Protein AF-A0A3D1IEC7-F1 (afdb_monomer_lite)

Radius of gyration: 22.98 Å; chains: 1; bounding box: 48×35×77 Å

Structure (mmCIF, N/CA/C/O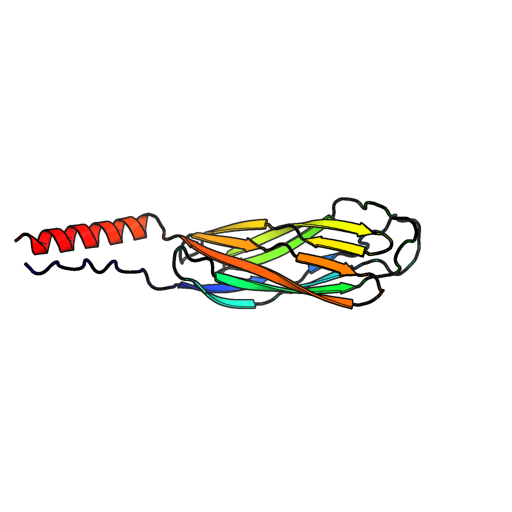 backbone):
data_AF-A0A3D1IEC7-F1
#
_entry.id   AF-A0A3D1IEC7-F1
#
loop_
_atom_site.group_PDB
_atom_site.id
_atom_site.type_symbol
_atom_site.label_atom_id
_atom_site.label_alt_id
_atom_site.label_comp_id
_atom_site.label_asym_id
_atom_site.label_entity_id
_atom_site.label_seq_id
_atom_site.pdbx_PDB_ins_code
_atom_site.Cartn_x
_atom_site.Cartn_y
_atom_site.Cartn_z
_atom_site.occupancy
_atom_site.B_iso_or_equiv
_atom_site.auth_seq_id
_atom_site.auth_comp_id
_atom_site.auth_asym_id
_atom_site.auth_atom_id
_atom_site.pdbx_PDB_model_num
ATOM 1 N N . MET A 1 1 ? -9.627 25.280 48.918 1.00 39.03 1 MET A N 1
ATOM 2 C CA . MET A 1 1 ? -10.295 24.982 47.630 1.00 39.03 1 MET A CA 1
ATOM 3 C C . MET A 1 1 ? -9.491 23.906 46.926 1.00 39.03 1 MET A C 1
ATOM 5 O O . MET A 1 1 ? -8.361 24.179 46.554 1.00 39.03 1 MET A O 1
ATOM 9 N N . VAL A 1 2 ? -10.019 22.689 46.804 1.00 39.09 2 VAL A N 1
ATOM 10 C CA . VAL A 1 2 ? -9.356 21.607 46.060 1.00 39.09 2 VAL A CA 1
ATOM 11 C C . VAL A 1 2 ? -10.020 21.536 44.690 1.00 39.09 2 VAL A C 1
ATOM 13 O O . VAL A 1 2 ? -11.196 21.188 44.591 1.00 39.09 2 VAL A O 1
ATOM 16 N N . ALA A 1 3 ? -9.297 21.937 43.645 1.00 44.31 3 ALA A N 1
ATOM 17 C CA . ALA A 1 3 ? -9.748 21.773 42.272 1.00 44.31 3 ALA A CA 1
ATOM 18 C C . ALA A 1 3 ? -9.763 20.275 41.953 1.00 44.31 3 ALA A C 1
ATOM 20 O O . ALA A 1 3 ? -8.724 19.619 41.925 1.00 44.31 3 ALA A O 1
ATOM 21 N N . ALA A 1 4 ? -10.952 19.715 41.755 1.00 48.25 4 ALA A N 1
ATOM 22 C CA . ALA A 1 4 ? -11.071 18.352 41.285 1.00 48.25 4 ALA A CA 1
ATOM 23 C C . ALA A 1 4 ? -10.663 18.298 39.810 1.00 48.25 4 ALA A C 1
ATOM 25 O O . ALA A 1 4 ? -11.443 18.698 38.947 1.00 48.25 4 ALA A O 1
ATOM 26 N N . MET A 1 5 ? -9.459 17.795 39.528 1.00 43.44 5 MET A N 1
ATOM 27 C CA . MET A 1 5 ? -9.078 17.385 38.177 1.00 43.44 5 MET A CA 1
ATOM 28 C C . MET A 1 5 ? -10.108 16.372 37.672 1.00 43.44 5 MET A C 1
ATOM 30 O O . MET A 1 5 ? -10.294 15.305 38.259 1.00 43.44 5 MET A O 1
ATOM 34 N N . ALA A 1 6 ? -10.822 16.735 36.608 1.00 46.34 6 ALA A N 1
ATOM 35 C CA . ALA A 1 6 ? -11.631 15.793 35.859 1.00 46.34 6 ALA A CA 1
ATOM 36 C C . ALA A 1 6 ? -10.669 14.853 35.126 1.00 46.34 6 ALA A C 1
ATOM 38 O O . ALA A 1 6 ? -9.917 15.284 34.254 1.00 46.34 6 ALA A O 1
ATOM 39 N N . LEU A 1 7 ? -10.669 13.579 35.515 1.00 42.41 7 LEU A N 1
ATOM 40 C CA . LEU A 1 7 ? -9.979 12.532 34.779 1.00 42.41 7 LEU A CA 1
ATOM 41 C C . LEU A 1 7 ? -10.729 12.362 33.450 1.00 42.41 7 LEU A C 1
ATOM 43 O O . LEU A 1 7 ? -11.831 11.813 33.424 1.00 42.41 7 LEU A O 1
ATOM 47 N N . VAL A 1 8 ? -10.182 12.897 32.359 1.00 47.38 8 VAL A N 1
ATOM 48 C CA . VAL A 1 8 ? -10.664 12.562 31.017 1.00 47.38 8 VAL A CA 1
ATOM 49 C C . VAL A 1 8 ? -10.292 11.101 30.805 1.00 47.38 8 VAL A C 1
ATOM 51 O O . VAL A 1 8 ? -9.112 10.766 30.725 1.00 47.38 8 VAL A O 1
ATOM 54 N N . ALA A 1 9 ? -11.289 10.218 30.802 1.00 49.75 9 ALA A N 1
ATOM 55 C CA . ALA A 1 9 ? -11.076 8.815 30.488 1.00 49.75 9 ALA A CA 1
ATOM 56 C C . ALA A 1 9 ? -10.624 8.724 29.025 1.00 49.75 9 ALA A C 1
ATOM 58 O O . ALA A 1 9 ? -11.431 8.879 28.110 1.00 49.75 9 ALA A O 1
ATOM 59 N N . VAL A 1 10 ? -9.323 8.528 28.811 1.00 58.41 10 VAL A N 1
ATOM 60 C CA . VAL A 1 10 ? -8.784 8.189 27.494 1.00 58.41 10 VAL A CA 1
ATOM 61 C C . VAL A 1 10 ? -9.298 6.790 27.174 1.00 58.41 10 VAL A C 1
ATOM 63 O O . VAL A 1 10 ? -9.047 5.852 27.933 1.00 58.41 10 VAL A O 1
ATOM 66 N N . ALA A 1 11 ? -10.078 6.659 26.101 1.00 64.94 11 ALA A N 1
ATOM 67 C CA . ALA A 1 11 ? -10.545 5.354 25.656 1.00 64.94 11 ALA A CA 1
ATOM 68 C C . ALA A 1 11 ? -9.323 4.450 25.385 1.00 64.94 11 ALA A C 1
ATOM 70 O O . ALA A 1 11 ? -8.350 4.921 24.787 1.00 64.94 11 ALA A O 1
ATOM 71 N N . PRO A 1 12 ? -9.331 3.188 25.852 1.00 76.38 12 PRO A N 1
ATOM 72 C CA . PRO A 1 12 ? -8.180 2.306 25.707 1.00 76.38 12 PRO A CA 1
ATOM 73 C C . PRO A 1 12 ? -7.877 2.066 24.228 1.00 76.38 12 PRO A C 1
ATOM 75 O O . PRO A 1 12 ? -8.794 1.985 23.412 1.00 76.38 12 PRO A O 1
ATOM 78 N N . ALA A 1 13 ? -6.591 1.951 23.892 1.00 86.62 13 ALA A N 1
ATOM 79 C CA . ALA A 1 13 ? -6.165 1.626 22.537 1.00 86.62 13 ALA A CA 1
ATOM 80 C C . ALA A 1 13 ? -6.777 0.300 22.066 1.00 86.62 13 ALA A C 1
ATOM 82 O O . ALA A 1 13 ? -7.002 -0.623 22.853 1.00 86.62 13 ALA A O 1
ATOM 83 N N . VAL A 1 14 ? -7.034 0.219 20.767 1.00 91.31 14 VAL A N 1
ATOM 84 C CA . VAL A 1 14 ? -7.637 -0.935 20.116 1.00 91.31 14 VAL A CA 1
ATOM 85 C C . VAL A 1 14 ? -6.566 -1.672 19.334 1.00 91.31 14 VAL A C 1
ATOM 87 O O . VAL A 1 14 ? -5.883 -1.085 18.502 1.00 91.31 14 VAL A O 1
ATOM 90 N N . THR A 1 15 ? -6.428 -2.977 19.551 1.00 95.31 15 THR A N 1
ATOM 91 C CA . THR A 1 15 ? -5.565 -3.799 18.697 1.00 95.31 15 THR A CA 1
ATOM 92 C C . THR A 1 15 ? -6.263 -4.081 17.372 1.00 95.31 15 THR A C 1
ATOM 94 O O . THR A 1 15 ? -7.356 -4.645 17.380 1.00 95.31 15 THR A O 1
ATOM 97 N N . LEU A 1 16 ? -5.634 -3.713 16.259 1.00 96.12 16 LEU A N 1
ATOM 98 C CA . LEU A 1 16 ? -6.089 -3.973 14.898 1.00 96.12 16 LEU A CA 1
ATOM 99 C C . LEU A 1 16 ? -5.133 -4.942 14.205 1.00 96.12 16 LEU A C 1
ATOM 101 O O . LEU A 1 16 ? -3.927 -4.717 14.187 1.00 96.12 16 LEU A O 1
ATOM 105 N N . SER A 1 17 ? -5.680 -5.995 13.623 1.00 97.56 17 SER A N 1
ATOM 106 C CA . SER A 1 17 ? -5.023 -6.951 12.744 1.00 97.56 17 SER A CA 1
ATOM 107 C C . SER A 1 17 ? -5.154 -6.502 11.297 1.00 97.56 17 SER A C 1
ATOM 109 O O . SER A 1 17 ? -6.185 -5.950 10.899 1.00 97.56 17 SER A O 1
ATOM 111 N N . PHE A 1 18 ? -4.110 -6.741 10.510 1.00 98.31 18 PHE A N 1
ATOM 112 C CA . PHE A 1 18 ? -4.114 -6.442 9.087 1.00 98.31 18 PHE A CA 1
ATOM 113 C C . PHE A 1 18 ? -3.352 -7.496 8.285 1.00 98.31 18 PHE A C 1
ATOM 115 O O . PHE A 1 18 ? -2.450 -8.157 8.803 1.00 98.31 18 PHE A O 1
ATOM 122 N N . SER A 1 19 ? -3.698 -7.620 7.008 1.00 98.62 19 SER A N 1
ATOM 123 C CA . SER A 1 19 ? -2.957 -8.408 6.023 1.00 98.62 19 SER A CA 1
ATOM 124 C C . SER A 1 19 ? -3.161 -7.833 4.627 1.00 98.62 19 SER A C 1
ATOM 126 O O . SER A 1 19 ? -4.300 -7.538 4.257 1.00 98.62 19 SER A O 1
ATOM 128 N N . ALA A 1 20 ? -2.087 -7.712 3.855 1.00 98.62 20 ALA A N 1
ATOM 129 C CA . ALA A 1 20 ? -2.144 -7.349 2.445 1.00 98.62 20 ALA A CA 1
ATOM 130 C C . ALA A 1 20 ? -1.815 -8.551 1.549 1.00 98.62 20 ALA A C 1
ATOM 132 O O . ALA A 1 20 ? -1.059 -9.433 1.956 1.00 98.62 20 ALA A O 1
ATOM 133 N N . THR A 1 21 ? -2.393 -8.596 0.350 1.00 98.75 21 THR A N 1
ATOM 134 C CA . THR A 1 21 ? -2.029 -9.575 -0.684 1.00 98.75 21 THR A CA 1
ATOM 135 C C . THR A 1 21 ? -0.828 -9.106 -1.490 1.00 98.75 21 THR A C 1
ATOM 137 O O . THR A 1 21 ? -0.652 -7.909 -1.690 1.00 98.75 21 THR A O 1
ATOM 140 N N . ASP A 1 22 ? -0.075 -10.050 -2.045 1.00 98.56 22 ASP A N 1
ATOM 141 C CA . ASP A 1 22 ? 1.006 -9.739 -2.978 1.00 98.56 22 ASP A CA 1
ATOM 142 C C . ASP A 1 22 ? 0.497 -9.017 -4.235 1.00 98.56 22 ASP A C 1
ATOM 144 O O . ASP A 1 22 ? -0.656 -9.178 -4.654 1.00 98.56 22 ASP A O 1
ATOM 148 N N . PHE A 1 23 ? 1.388 -8.268 -4.881 1.00 97.81 23 PHE A N 1
ATOM 149 C CA . PHE A 1 23 ? 1.167 -7.724 -6.215 1.00 97.81 23 PHE A CA 1
ATOM 150 C C . PHE A 1 23 ? 2.450 -7.738 -7.046 1.00 97.81 23 PHE A C 1
ATOM 152 O O . PHE A 1 23 ? 3.566 -7.714 -6.524 1.00 97.81 23 PHE A O 1
ATOM 159 N N . GLN A 1 24 ? 2.279 -7.688 -8.365 1.00 95.94 24 GLN A N 1
ATOM 160 C CA . GLN A 1 24 ? 3.358 -7.444 -9.311 1.00 95.94 24 GLN A CA 1
ATOM 161 C C . GLN A 1 24 ? 2.829 -6.601 -10.469 1.00 95.94 24 GLN A C 1
ATOM 163 O O . GLN A 1 24 ? 1.736 -6.850 -10.979 1.00 95.94 24 GLN A O 1
ATOM 168 N N . ILE A 1 25 ? 3.617 -5.622 -10.896 1.00 92.12 25 ILE A N 1
ATOM 169 C CA . ILE A 1 25 ? 3.422 -4.904 -12.151 1.00 92.12 25 ILE A CA 1
ATOM 170 C C . ILE A 1 25 ? 4.725 -4.960 -12.943 1.00 92.12 25 ILE A C 1
ATOM 172 O O . ILE A 1 25 ? 5.805 -4.722 -12.403 1.00 92.12 25 ILE A O 1
ATOM 176 N N . ASP A 1 26 ? 4.621 -5.340 -14.210 1.00 88.69 26 ASP A N 1
ATOM 177 C CA . ASP A 1 26 ? 5.743 -5.467 -15.129 1.00 88.69 26 ASP A CA 1
ATOM 178 C C . ASP A 1 26 ? 5.678 -4.395 -16.218 1.00 88.69 26 ASP A C 1
ATOM 180 O O . ASP A 1 26 ? 4.719 -3.620 -16.303 1.00 88.69 26 ASP A O 1
ATOM 184 N N . LYS A 1 27 ? 6.721 -4.354 -17.057 1.00 83.00 27 LYS A N 1
ATOM 185 C CA . LYS A 1 27 ? 6.769 -3.484 -18.242 1.00 83.00 27 LYS A CA 1
ATOM 186 C C . LYS A 1 27 ? 6.596 -2.008 -17.893 1.00 83.00 27 LYS A C 1
ATOM 188 O O . LYS A 1 27 ? 6.103 -1.222 -18.707 1.00 83.00 27 LYS A O 1
ATOM 193 N N . LEU A 1 28 ? 7.017 -1.630 -16.688 1.00 84.75 28 LEU A N 1
ATOM 194 C CA . LEU A 1 28 ? 7.045 -0.242 -16.282 1.00 84.75 28 LEU A CA 1
ATOM 195 C C . LEU A 1 28 ? 8.042 0.472 -17.186 1.00 84.75 28 LEU A C 1
ATOM 197 O O . LEU A 1 28 ? 9.173 0.032 -17.367 1.00 84.75 28 LEU A O 1
ATOM 201 N N . GLY A 1 29 ? 7.579 1.532 -17.837 1.00 75.88 29 GLY A N 1
ATOM 202 C CA . GLY A 1 29 ? 8.444 2.244 -18.761 1.00 75.88 29 GLY A CA 1
ATOM 203 C C . GLY A 1 29 ? 8.796 1.467 -20.028 1.00 75.88 29 GLY A C 1
ATOM 204 O O . GLY A 1 29 ? 9.863 1.717 -20.584 1.00 75.88 29 GLY A O 1
ATOM 205 N N . TRP A 1 30 ? 7.925 0.563 -20.507 1.00 74.88 30 TRP A N 1
ATOM 206 C CA . TRP A 1 30 ? 8.074 -0.104 -21.809 1.00 74.88 30 TRP A CA 1
ATOM 207 C C . TRP A 1 30 ? 7.163 0.489 -22.893 1.00 74.88 30 TRP A C 1
ATOM 209 O O . TRP A 1 30 ? 5.951 0.600 -22.712 1.00 74.88 30 TRP A O 1
ATOM 219 N N . ASP A 1 31 ? 7.742 0.841 -24.044 1.00 69.62 31 ASP A N 1
ATOM 220 C CA . ASP A 1 31 ? 7.045 1.454 -25.187 1.00 69.62 31 ASP A CA 1
ATOM 221 C C . ASP A 1 31 ? 6.572 0.436 -26.240 1.00 69.62 31 ASP A C 1
ATOM 223 O O . ASP A 1 31 ? 5.990 0.812 -27.259 1.00 69.62 31 ASP A O 1
ATOM 227 N N . GLY A 1 32 ? 6.817 -0.857 -26.011 1.00 68.25 32 GLY A N 1
ATOM 228 C CA . GLY A 1 32 ? 6.449 -1.927 -26.937 1.00 68.25 32 GLY A CA 1
ATOM 229 C C . GLY A 1 32 ? 7.477 -2.217 -28.035 1.00 68.25 32 GLY A C 1
ATOM 230 O O . GLY A 1 32 ? 7.265 -3.155 -28.803 1.00 68.25 32 GLY A O 1
ATOM 231 N N . THR A 1 33 ? 8.568 -1.449 -28.146 1.00 66.31 33 THR A N 1
ATOM 232 C CA . THR A 1 33 ? 9.471 -1.510 -29.314 1.00 66.31 33 THR A CA 1
ATOM 233 C C . THR A 1 33 ? 10.738 -2.331 -29.092 1.00 66.31 33 THR A C 1
ATOM 235 O O . THR A 1 33 ? 11.291 -2.879 -30.047 1.00 66.31 33 THR A O 1
ATOM 238 N N . GLN A 1 34 ? 11.194 -2.454 -27.846 1.00 63.56 34 GLN A N 1
ATOM 239 C CA . GLN A 1 34 ? 12.412 -3.189 -27.505 1.00 63.56 34 GLN A CA 1
ATOM 240 C C . GLN A 1 34 ? 12.077 -4.549 -26.887 1.00 63.56 34 GLN A C 1
ATOM 242 O O . GLN A 1 34 ? 11.241 -4.586 -25.989 1.00 63.56 34 GLN A O 1
ATOM 247 N N . PRO A 1 35 ? 12.710 -5.656 -27.320 1.00 61.16 35 PRO A N 1
ATOM 248 C CA . PRO A 1 35 ? 12.650 -6.932 -26.614 1.00 61.16 35 PRO A CA 1
ATOM 249 C C . PRO A 1 35 ? 13.668 -6.953 -25.458 1.00 61.16 35 PRO A C 1
ATOM 251 O O . PRO A 1 35 ? 14.860 -6.792 -25.708 1.00 61.16 35 PRO A O 1
ATOM 254 N N . GLY A 1 36 ? 13.251 -7.189 -24.207 1.00 64.44 36 GLY A N 1
ATOM 255 C CA . GLY A 1 36 ? 14.207 -7.381 -23.100 1.00 64.44 36 GLY A CA 1
ATOM 256 C C . GLY A 1 36 ? 13.718 -6.983 -21.704 1.00 64.44 36 GLY A C 1
ATOM 257 O O . GLY A 1 36 ? 12.517 -6.911 -21.475 1.00 64.44 36 GLY A O 1
ATOM 258 N N . ASN A 1 37 ? 14.669 -6.783 -20.777 1.00 63.09 37 ASN A N 1
ATOM 259 C CA . ASN A 1 37 ? 14.452 -6.443 -19.361 1.00 63.09 37 ASN A CA 1
ATOM 260 C C . ASN A 1 37 ? 13.737 -5.097 -19.207 1.00 63.09 37 ASN A C 1
ATOM 262 O O . ASN A 1 37 ? 14.310 -4.056 -19.529 1.00 63.09 37 ASN A O 1
ATOM 266 N N . TYR A 1 38 ? 12.526 -5.133 -18.663 1.00 75.88 38 TYR A N 1
ATOM 267 C CA . TYR A 1 38 ? 11.776 -3.947 -18.265 1.00 75.88 38 TYR A CA 1
ATOM 268 C C . TYR A 1 38 ? 11.804 -3.794 -16.760 1.00 75.88 38 TYR A C 1
ATOM 270 O O . TYR A 1 38 ? 12.053 -4.766 -16.045 1.00 75.88 38 TYR A O 1
ATOM 278 N N . ASP A 1 39 ? 11.448 -2.604 -16.307 1.00 87.38 39 ASP A N 1
ATOM 279 C CA . ASP A 1 39 ? 11.281 -2.360 -14.893 1.00 87.38 39 ASP A CA 1
ATOM 280 C C . ASP A 1 39 ? 10.074 -3.139 -14.357 1.00 87.38 39 ASP A C 1
ATOM 282 O O . ASP A 1 39 ? 8.989 -3.178 -14.960 1.00 87.38 39 ASP A O 1
ATOM 286 N N . ILE A 1 40 ? 10.276 -3.774 -13.209 1.00 91.88 40 ILE A N 1
ATOM 287 C CA . ILE A 1 40 ? 9.266 -4.564 -12.509 1.00 91.88 40 ILE A CA 1
ATOM 288 C C . ILE A 1 40 ? 9.161 -4.031 -11.089 1.00 91.88 40 ILE A C 1
ATOM 290 O O . ILE A 1 40 ? 10.162 -3.825 -10.408 1.00 91.88 40 ILE A O 1
ATOM 294 N N . LEU A 1 41 ? 7.934 -3.836 -10.618 1.00 94.94 41 LEU A N 1
ATOM 295 C CA . LEU A 1 41 ? 7.666 -3.558 -9.216 1.00 94.94 41 LEU A CA 1
ATOM 296 C C . LEU A 1 41 ? 6.887 -4.728 -8.620 1.00 94.94 41 LEU A C 1
ATOM 298 O O . LEU A 1 41 ? 5.760 -5.017 -9.029 1.00 94.94 41 LEU A O 1
ATOM 302 N N . THR A 1 42 ? 7.477 -5.348 -7.607 1.00 97.75 42 THR A N 1
ATOM 303 C CA . THR A 1 42 ? 6.869 -6.423 -6.824 1.00 97.75 42 THR A CA 1
ATOM 304 C C . THR A 1 42 ? 6.618 -5.933 -5.407 1.00 97.75 42 THR A C 1
ATOM 306 O O . THR A 1 42 ? 7.468 -5.267 -4.813 1.00 97.75 42 THR A O 1
ATOM 309 N N . GLY A 1 43 ? 5.454 -6.267 -4.858 1.00 98.50 43 GLY A N 1
ATOM 310 C CA . GLY A 1 43 ? 5.125 -6.050 -3.457 1.00 98.50 43 GLY A CA 1
ATOM 311 C C . GLY A 1 43 ? 4.743 -7.362 -2.798 1.00 98.50 43 GLY A C 1
ATOM 312 O O . GLY A 1 43 ? 3.736 -7.958 -3.167 1.00 98.50 43 GLY A O 1
ATOM 313 N N . THR A 1 44 ? 5.523 -7.785 -1.809 1.00 98.69 44 THR A N 1
ATOM 314 C CA . THR A 1 44 ? 5.190 -8.929 -0.957 1.00 98.69 44 THR A CA 1
ATOM 315 C C . THR A 1 44 ? 4.326 -8.437 0.192 1.00 98.69 44 THR A C 1
ATOM 317 O O . THR A 1 44 ? 4.762 -7.591 0.976 1.00 98.69 44 THR A O 1
ATOM 320 N N . GLY A 1 45 ? 3.103 -8.945 0.282 1.00 98.38 45 GLY A N 1
ATOM 321 C CA . GLY A 1 45 ? 2.124 -8.583 1.291 1.00 98.38 45 GLY A CA 1
ATOM 322 C C . GLY A 1 45 ? 2.585 -8.954 2.697 1.00 98.38 45 GLY A C 1
ATOM 323 O O . GLY A 1 45 ? 3.034 -10.067 2.971 1.00 98.38 45 GLY A O 1
ATOM 324 N N . LEU A 1 46 ? 2.457 -8.003 3.618 1.00 98.56 46 LEU A N 1
ATOM 325 C CA . LEU A 1 46 ? 2.741 -8.190 5.033 1.00 98.56 46 LEU A CA 1
ATOM 326 C C . LEU A 1 46 ? 1.447 -8.346 5.825 1.00 98.56 46 LEU A C 1
ATOM 328 O O . LEU A 1 46 ? 0.374 -7.867 5.449 1.00 98.56 46 LEU A O 1
ATOM 332 N N . SER A 1 47 ? 1.569 -9.000 6.974 1.00 98.38 47 SER A N 1
ATOM 333 C CA . SER A 1 47 ? 0.491 -9.131 7.945 1.00 98.38 47 SER A CA 1
ATOM 334 C C . SER A 1 47 ? 1.002 -8.848 9.348 1.00 98.38 47 SER A C 1
ATOM 336 O O . SER A 1 47 ? 2.192 -8.980 9.638 1.00 98.38 47 SER A O 1
ATOM 338 N N . GLY A 1 48 ? 0.103 -8.421 10.226 1.00 97.75 48 GLY A N 1
ATOM 339 C CA . GLY A 1 48 ? 0.484 -8.059 11.577 1.00 97.75 48 GLY A CA 1
ATOM 340 C C . GLY A 1 48 ? -0.687 -7.637 12.440 1.00 97.75 48 GLY A C 1
ATOM 341 O O . GLY A 1 48 ? -1.860 -7.785 12.097 1.00 97.75 48 GLY A O 1
ATOM 342 N N . SER A 1 49 ? -0.354 -7.119 13.614 1.00 97.19 49 SER A N 1
ATOM 343 C CA . SER A 1 49 ? -1.311 -6.491 14.513 1.00 97.19 49 SER A CA 1
ATOM 344 C C . SER A 1 49 ? -0.658 -5.314 15.216 1.00 97.19 49 SER A C 1
ATOM 346 O O . SER A 1 49 ? 0.524 -5.360 15.548 1.00 97.19 49 SER A O 1
ATOM 348 N N . VAL A 1 50 ? -1.427 -4.255 15.438 1.00 96.81 50 VAL A N 1
ATOM 349 C CA . VAL A 1 50 ? -0.938 -3.001 16.004 1.00 96.81 50 VAL A CA 1
ATOM 350 C C . VAL A 1 50 ? -1.948 -2.442 16.999 1.00 96.81 50 VAL A C 1
ATOM 352 O O . VAL A 1 50 ? -3.153 -2.532 16.786 1.00 96.81 50 VAL A O 1
ATOM 355 N N . SER A 1 51 ? -1.468 -1.894 18.114 1.00 95.75 51 SER A N 1
ATOM 356 C CA . SER A 1 51 ? -2.324 -1.204 19.081 1.00 95.75 51 SER A CA 1
ATOM 357 C C . SER A 1 51 ? -2.486 0.252 18.662 1.00 95.75 51 SER A C 1
ATOM 359 O O . SER A 1 51 ? -1.503 0.987 18.634 1.00 95.75 51 SER A O 1
ATOM 361 N N . VAL A 1 52 ? -3.711 0.649 18.328 1.00 93.62 52 VAL A N 1
ATOM 362 C CA . VAL A 1 52 ? -4.058 1.973 17.809 1.00 93.62 52 VAL A CA 1
ATOM 363 C C . VAL A 1 52 ? -4.840 2.737 18.875 1.00 93.62 52 VAL A C 1
ATOM 365 O O . VAL A 1 52 ? -5.972 2.363 19.199 1.00 93.62 52 VAL A O 1
ATOM 368 N N . PRO A 1 53 ? -4.265 3.791 19.474 1.00 91.00 53 PRO A N 1
ATOM 369 C CA . PRO A 1 53 ? -5.030 4.706 20.307 1.00 91.00 53 PRO A CA 1
ATOM 370 C C . PRO A 1 53 ? -6.053 5.467 19.455 1.00 91.00 53 PRO A C 1
ATOM 372 O O . PRO A 1 53 ? -5.772 5.862 18.324 1.00 91.00 53 PRO A O 1
ATOM 375 N N . TYR A 1 54 ? -7.243 5.710 20.003 1.00 86.56 54 TYR A N 1
ATOM 376 C CA . TYR A 1 54 ? -8.283 6.448 19.287 1.00 86.56 54 TYR A CA 1
ATOM 377 C C . TYR A 1 54 ? -7.820 7.853 18.887 1.00 86.56 54 TYR A C 1
ATOM 379 O O . TYR A 1 54 ? -7.316 8.603 19.723 1.00 86.56 54 TYR A O 1
ATOM 387 N N . GLY A 1 55 ? -8.023 8.205 17.615 1.00 84.06 55 GLY A N 1
ATOM 388 C CA . GLY A 1 55 ? -7.609 9.487 17.038 1.00 84.06 55 GLY A CA 1
ATOM 389 C C . GLY A 1 55 ? -6.094 9.686 16.914 1.00 84.06 55 GLY A C 1
ATOM 390 O O . GLY A 1 55 ? -5.652 10.807 16.674 1.00 84.06 55 GLY A O 1
ATOM 391 N N . VAL A 1 56 ? -5.283 8.640 17.123 1.00 89.62 56 VAL A N 1
ATOM 392 C CA . VAL A 1 56 ? -3.823 8.703 16.972 1.00 89.62 56 VAL A CA 1
ATOM 393 C C . VAL A 1 56 ? -3.398 7.802 15.810 1.00 89.62 56 VAL A C 1
ATOM 395 O O . VAL A 1 56 ? -3.441 6.574 15.944 1.00 89.62 56 VAL A O 1
ATOM 398 N N . PRO A 1 57 ? -2.953 8.381 14.679 1.00 93.81 57 PRO A N 1
ATOM 399 C CA . PRO A 1 57 ? -2.416 7.611 13.568 1.00 93.81 57 PRO A CA 1
ATOM 400 C C . PRO A 1 57 ? -1.221 6.771 14.010 1.00 93.81 57 PRO A C 1
ATOM 402 O O . PRO A 1 57 ? -0.247 7.280 14.566 1.00 93.81 57 PRO A O 1
ATOM 405 N N . THR A 1 58 ? -1.298 5.469 13.762 1.00 96.88 58 THR A N 1
ATOM 406 C CA . THR A 1 58 ? -0.281 4.504 14.173 1.00 96.88 58 THR A CA 1
ATOM 407 C C . THR A 1 58 ? 0.326 3.838 12.940 1.00 96.88 58 THR A C 1
ATOM 409 O O . THR A 1 58 ? -0.426 3.324 12.109 1.00 96.88 58 THR A O 1
ATOM 412 N N . PRO A 1 59 ? 1.660 3.847 12.775 1.00 97.50 59 PRO A N 1
ATOM 413 C CA . PRO A 1 59 ? 2.301 3.366 11.560 1.00 97.50 59 PRO A CA 1
ATOM 414 C C . PRO A 1 59 ? 2.197 1.847 11.403 1.00 97.50 59 PRO A C 1
ATOM 416 O O . PRO A 1 59 ? 2.306 1.100 12.375 1.00 97.50 59 PRO A O 1
ATOM 419 N N . ILE A 1 60 ? 2.059 1.403 10.156 1.00 97.88 60 ILE A N 1
ATOM 420 C CA . ILE A 1 60 ? 2.145 0.001 9.741 1.00 97.88 60 ILE A CA 1
ATOM 421 C C . ILE A 1 60 ? 2.948 -0.122 8.441 1.00 97.88 60 ILE A C 1
ATOM 423 O O . ILE A 1 60 ? 2.981 0.805 7.628 1.00 97.88 60 ILE A O 1
ATOM 427 N N . ALA A 1 61 ? 3.563 -1.282 8.222 1.00 98.00 61 ALA A N 1
ATOM 428 C CA . ALA A 1 61 ? 4.102 -1.680 6.925 1.00 98.00 61 ALA A CA 1
ATOM 429 C C . ALA A 1 61 ? 3.143 -2.691 6.290 1.00 98.00 61 ALA A C 1
ATOM 431 O O . ALA A 1 61 ? 2.748 -3.655 6.940 1.00 98.00 61 ALA A O 1
ATOM 432 N N . THR A 1 62 ? 2.747 -2.447 5.043 1.00 98.06 62 THR A N 1
ATOM 433 C CA . THR A 1 62 ? 1.809 -3.312 4.307 1.00 98.06 62 THR A CA 1
ATOM 434 C C . THR A 1 62 ? 2.509 -4.203 3.299 1.00 98.06 62 THR A C 1
ATOM 436 O O . THR A 1 62 ? 2.015 -5.293 3.051 1.00 98.06 62 THR A O 1
ATOM 439 N N . HIS A 1 63 ? 3.642 -3.765 2.743 1.00 98.62 63 HIS A N 1
ATOM 440 C CA . HIS A 1 63 ? 4.413 -4.552 1.787 1.00 98.62 63 HIS A CA 1
ATOM 441 C C . HIS A 1 63 ? 5.908 -4.314 1.947 1.00 98.62 63 HIS A C 1
ATOM 443 O O . HIS A 1 63 ? 6.326 -3.171 2.172 1.00 98.62 63 HIS A O 1
ATOM 449 N N . ASP A 1 64 ? 6.688 -5.364 1.720 1.00 98.62 64 ASP A N 1
ATOM 450 C CA . ASP A 1 64 ? 8.078 -5.237 1.295 1.00 98.62 64 ASP A CA 1
ATOM 451 C C . ASP A 1 64 ? 8.096 -5.093 -0.230 1.00 98.62 64 ASP A C 1
ATOM 453 O O . ASP A 1 64 ? 7.479 -5.878 -0.949 1.00 98.62 64 ASP A O 1
ATOM 457 N N . LEU A 1 65 ? 8.756 -4.050 -0.724 1.00 98.31 65 LEU A N 1
ATOM 458 C CA . LEU A 1 65 ? 8.772 -3.684 -2.134 1.00 98.31 65 LEU A CA 1
ATOM 459 C C . LEU A 1 65 ? 10.136 -3.963 -2.749 1.00 98.31 65 LEU A C 1
ATOM 461 O O . LEU A 1 65 ? 11.165 -3.591 -2.177 1.00 98.31 65 LEU A O 1
ATOM 465 N N . VAL A 1 66 ? 10.114 -4.508 -3.960 1.00 97.44 66 VAL A N 1
ATOM 466 C CA . VAL A 1 66 ? 11.281 -4.658 -4.827 1.00 97.44 66 VAL A CA 1
ATOM 467 C C . VAL A 1 66 ? 10.988 -3.957 -6.142 1.00 97.44 66 VAL A C 1
ATOM 469 O O . VAL A 1 66 ? 10.054 -4.331 -6.849 1.00 97.44 66 VAL A O 1
ATOM 472 N N . PHE A 1 67 ? 11.781 -2.940 -6.454 1.00 94.25 67 PHE A N 1
ATOM 473 C CA . PHE A 1 67 ? 11.821 -2.327 -7.772 1.00 94.25 67 PHE A CA 1
ATOM 474 C C . PHE A 1 67 ? 13.048 -2.865 -8.501 1.00 94.25 67 PHE A C 1
ATOM 476 O O . PHE A 1 67 ? 14.177 -2.544 -8.133 1.00 94.25 67 PHE A O 1
ATOM 483 N N . ASP A 1 68 ? 12.818 -3.751 -9.460 1.00 92.38 68 ASP A N 1
ATOM 484 C CA . ASP A 1 68 ? 13.853 -4.345 -10.296 1.00 92.38 68 ASP A CA 1
ATOM 485 C C . ASP A 1 68 ? 13.985 -3.506 -11.562 1.00 92.38 68 ASP A C 1
ATOM 487 O O . ASP A 1 68 ? 13.085 -3.501 -12.403 1.00 92.38 68 ASP A O 1
ATOM 491 N N . VAL A 1 69 ? 15.069 -2.741 -11.637 1.00 88.38 69 VAL A N 1
ATOM 492 C CA . VAL A 1 69 ? 15.342 -1.808 -12.728 1.00 88.38 69 VAL A CA 1
ATOM 493 C C . VAL A 1 69 ? 16.051 -2.550 -13.842 1.00 88.38 69 VAL A C 1
ATOM 495 O O . VAL A 1 69 ? 17.115 -3.146 -13.639 1.00 88.38 69 VAL A O 1
ATOM 498 N N . GLY A 1 70 ? 15.438 -2.509 -15.019 1.00 82.50 70 GLY A N 1
ATOM 499 C CA . GLY A 1 70 ? 15.948 -3.093 -16.242 1.00 82.50 70 GLY A CA 1
ATOM 500 C C . GLY A 1 70 ? 17.062 -2.250 -16.863 1.00 82.50 70 GLY A C 1
ATOM 501 O O . GLY A 1 70 ? 17.995 -1.804 -16.197 1.00 82.50 70 GLY A O 1
ATOM 502 N N . ILE A 1 71 ? 17.017 -2.100 -18.189 1.00 69.12 71 ILE A N 1
ATOM 503 C CA . ILE A 1 71 ? 17.992 -1.283 -18.923 1.00 69.12 71 ILE A CA 1
ATOM 504 C C . ILE A 1 71 ? 17.461 0.147 -19.027 1.00 69.12 71 ILE A C 1
ATOM 506 O O . ILE A 1 71 ? 16.494 0.393 -19.746 1.00 69.12 71 ILE A O 1
ATOM 510 N N . ASN A 1 72 ? 18.152 1.091 -18.387 1.00 64.75 72 ASN A N 1
ATOM 511 C CA . ASN A 1 72 ? 17.833 2.514 -18.474 1.00 64.75 72 ASN A CA 1
ATOM 512 C C . ASN A 1 72 ? 17.862 2.990 -19.940 1.00 64.75 72 ASN A C 1
ATOM 514 O O . ASN A 1 72 ? 18.804 2.709 -20.695 1.00 64.75 72 ASN A O 1
ATOM 518 N N . SER A 1 73 ? 16.860 3.767 -20.353 1.00 62.72 73 SER A N 1
ATOM 519 C CA . SER A 1 73 ? 16.828 4.375 -21.688 1.00 62.72 73 SER A CA 1
ATOM 520 C C . SER A 1 73 ? 17.636 5.676 -21.719 1.00 62.72 73 SER A C 1
ATOM 522 O O . SER A 1 73 ? 17.410 6.584 -20.921 1.00 62.72 73 SER A O 1
ATOM 524 N N . GLN A 1 74 ? 18.520 5.835 -22.713 1.00 61.75 74 GLN A N 1
ATOM 525 C CA . GLN A 1 74 ? 19.208 7.118 -22.950 1.00 61.75 74 GLN A CA 1
ATOM 526 C C . GLN A 1 74 ? 18.239 8.249 -23.326 1.00 61.75 74 GLN A C 1
ATOM 528 O O . GLN A 1 74 ? 18.537 9.422 -23.100 1.00 61.75 74 GLN A O 1
ATOM 533 N N . ASN A 1 75 ? 17.074 7.903 -23.879 1.00 64.88 75 ASN A N 1
ATOM 534 C CA . ASN A 1 75 ? 16.017 8.856 -24.173 1.00 64.88 75 ASN A CA 1
ATOM 535 C C . ASN A 1 75 ? 15.007 8.826 -23.035 1.00 64.88 75 ASN A C 1
ATOM 537 O O . ASN A 1 75 ? 14.260 7.854 -22.887 1.00 64.88 75 ASN A O 1
ATOM 541 N N . ALA A 1 76 ? 14.991 9.901 -22.247 1.00 63.38 76 ALA A N 1
ATOM 542 C CA . ALA A 1 76 ? 13.983 10.068 -21.222 1.00 63.38 76 ALA A CA 1
ATOM 543 C C . ALA A 1 76 ? 12.605 10.110 -21.875 1.00 63.38 76 ALA A C 1
ATOM 545 O O . ALA A 1 76 ? 12.373 10.864 -22.824 1.00 63.38 76 ALA A O 1
ATOM 546 N N . TRP A 1 77 ? 11.686 9.318 -21.352 1.00 69.25 77 TRP A N 1
ATOM 547 C CA . TRP A 1 77 ? 10.312 9.346 -21.804 1.00 69.25 77 TRP A CA 1
ATOM 548 C C . TRP A 1 77 ? 9.382 9.230 -20.610 1.00 69.25 77 TRP A C 1
ATOM 550 O O . TRP A 1 77 ? 9.732 8.683 -19.564 1.00 69.25 77 TRP A O 1
ATOM 560 N N . THR A 1 78 ? 8.211 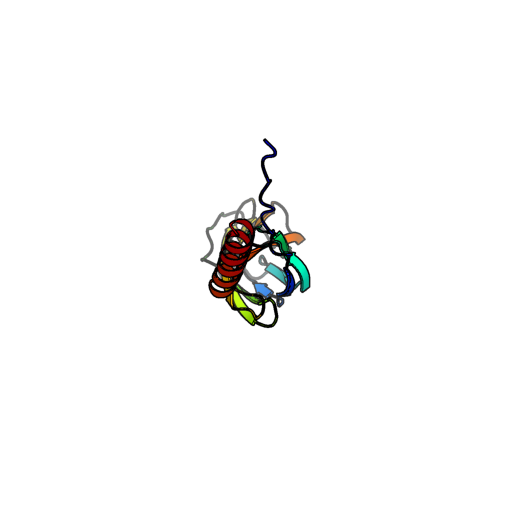9.843 -20.743 1.00 60.31 78 THR A N 1
ATOM 561 C CA . THR A 1 78 ? 7.167 9.796 -19.725 1.00 60.31 78 THR A CA 1
ATOM 562 C C . THR A 1 78 ? 6.244 8.644 -20.083 1.00 60.31 78 THR A C 1
ATOM 564 O O . THR A 1 78 ? 5.450 8.787 -21.016 1.00 60.31 78 THR A O 1
ATOM 567 N N . PRO A 1 79 ? 6.353 7.488 -19.418 1.00 62.81 79 PRO A N 1
ATOM 568 C CA . PRO A 1 79 ? 5.432 6.406 -19.682 1.00 62.81 79 PRO A CA 1
ATOM 569 C C . PRO A 1 79 ? 4.014 6.709 -19.170 1.00 62.81 79 PRO A C 1
ATOM 571 O O . PRO A 1 79 ? 3.776 7.623 -18.379 1.00 62.81 79 PRO A O 1
ATOM 574 N N . SER A 1 80 ? 3.069 5.923 -19.689 1.00 65.69 80 SER A N 1
ATOM 575 C CA . SER A 1 80 ? 1.630 5.943 -19.394 1.00 65.69 80 SER A CA 1
ATOM 576 C C . SER A 1 80 ? 1.337 5.901 -17.884 1.00 65.69 80 SER A C 1
ATOM 578 O O . SER A 1 80 ? 2.127 5.320 -17.143 1.00 65.69 80 SER A O 1
ATOM 580 N N . PRO A 1 81 ? 0.206 6.452 -17.395 1.00 75.25 81 PRO A N 1
ATOM 581 C CA . PRO A 1 81 ? -0.201 6.254 -16.006 1.00 75.25 81 PRO A CA 1
ATOM 582 C C . PRO A 1 81 ? -0.310 4.758 -15.693 1.00 75.25 81 PRO A C 1
ATOM 584 O O . PRO A 1 81 ? -1.054 4.035 -16.360 1.00 75.25 81 PRO A O 1
ATOM 587 N N . TYR A 1 82 ? 0.420 4.311 -14.673 1.00 88.44 82 TYR A N 1
ATOM 588 C CA . TYR A 1 82 ? 0.316 2.958 -14.143 1.00 88.44 82 TYR A CA 1
ATOM 589 C C . TYR A 1 82 ? -0.547 2.960 -12.886 1.00 88.44 82 TYR A C 1
ATOM 591 O O . TYR A 1 82 ? -0.694 3.970 -12.191 1.00 88.44 82 TYR A O 1
ATOM 599 N N . SER A 1 83 ? -1.111 1.801 -12.573 1.00 93.44 83 SER A N 1
ATOM 600 C CA . SER A 1 83 ? -1.804 1.586 -11.313 1.00 93.44 83 SER A CA 1
ATOM 601 C C . SER A 1 83 ? -1.448 0.230 -10.751 1.00 93.44 83 SER A C 1
ATOM 603 O O . SER A 1 83 ? -1.432 -0.753 -11.490 1.00 93.44 83 SER A O 1
ATOM 605 N N . VAL A 1 84 ? -1.248 0.169 -9.443 1.00 94.94 84 VAL A N 1
ATOM 606 C CA . VAL A 1 84 ? -1.105 -1.091 -8.720 1.00 94.94 84 VAL A CA 1
ATOM 607 C C . VAL A 1 84 ? -2.291 -1.270 -7.790 1.00 94.94 84 VAL A C 1
ATOM 609 O O . VAL A 1 84 ? -2.715 -0.314 -7.142 1.00 94.94 84 VAL A O 1
ATOM 612 N N . SER A 1 85 ? -2.848 -2.480 -7.760 1.00 97.38 85 SER A N 1
ATOM 613 C CA . SER A 1 85 ? -3.950 -2.830 -6.867 1.00 97.38 85 SER A CA 1
ATOM 614 C C . SER A 1 85 ? -3.617 -4.067 -6.051 1.00 97.38 85 SER A C 1
ATOM 616 O O . SER A 1 85 ? -3.044 -5.013 -6.583 1.00 97.38 85 SER A O 1
ATOM 618 N N . TYR A 1 86 ? -4.003 -4.054 -4.781 1.00 98.31 86 TYR A N 1
ATOM 619 C CA . TYR A 1 86 ? -3.909 -5.193 -3.868 1.00 98.31 86 TYR A CA 1
ATOM 620 C C . TYR A 1 86 ? -5.095 -5.177 -2.907 1.00 98.31 86 TYR A C 1
ATOM 622 O O . TYR A 1 86 ? -5.708 -4.131 -2.681 1.00 98.31 86 TYR A O 1
ATOM 630 N N . ASP A 1 87 ? -5.402 -6.320 -2.307 1.00 98.62 87 ASP A N 1
ATOM 631 C CA . ASP A 1 87 ? -6.414 -6.405 -1.266 1.00 98.62 87 ASP A CA 1
ATOM 632 C C . ASP A 1 87 ? -5.774 -6.187 0.106 1.00 98.62 87 ASP A C 1
ATOM 634 O O . ASP A 1 87 ? -4.833 -6.877 0.499 1.00 98.62 87 ASP A O 1
ATOM 638 N N . LEU A 1 88 ? -6.304 -5.221 0.854 1.00 98.62 88 LEU A N 1
ATOM 639 C CA . LEU A 1 88 ? -5.965 -4.969 2.248 1.00 98.62 88 LEU A CA 1
ATOM 640 C C . LEU A 1 88 ? -7.126 -5.419 3.123 1.00 98.62 88 LEU A C 1
ATOM 642 O O . LEU A 1 88 ? -8.250 -4.934 2.988 1.00 98.62 88 LEU A O 1
ATOM 646 N N . THR A 1 89 ? -6.849 -6.329 4.046 1.00 98.56 89 THR A N 1
ATOM 647 C CA . THR A 1 89 ? -7.798 -6.745 5.075 1.00 98.56 89 THR A CA 1
ATOM 648 C C . THR A 1 89 ? -7.421 -6.096 6.391 1.00 98.56 89 THR A C 1
ATOM 650 O O . THR A 1 89 ? -6.277 -6.212 6.819 1.00 98.56 89 THR A O 1
ATOM 653 N N . ILE A 1 90 ? -8.378 -5.434 7.038 1.00 97.75 90 ILE A N 1
ATOM 654 C CA . ILE A 1 90 ? -8.238 -4.883 8.389 1.00 97.75 90 ILE A CA 1
ATOM 655 C C . ILE A 1 90 ? -9.394 -5.407 9.223 1.00 97.75 90 ILE A C 1
ATOM 657 O O . ILE A 1 90 ? -10.554 -5.187 8.877 1.00 97.75 90 ILE A O 1
ATOM 661 N N . GLU A 1 91 ? -9.085 -6.105 10.317 1.00 95.25 91 GLU A N 1
ATOM 662 C CA . GLU A 1 91 ? -10.096 -6.667 11.224 1.00 95.25 91 GLU A CA 1
ATOM 663 C C . GLU A 1 91 ? -11.181 -7.485 10.499 1.00 95.25 91 GLU A C 1
ATOM 665 O O . GLU A 1 91 ? -12.378 -7.352 10.754 1.00 95.25 91 GLU A O 1
ATOM 670 N N . GLY A 1 92 ? -10.751 -8.320 9.548 1.00 95.81 92 GLY A N 1
ATOM 671 C CA . GLY A 1 92 ? -11.632 -9.180 8.751 1.00 95.81 92 GLY A CA 1
ATOM 672 C C . GLY A 1 92 ? -12.410 -8.467 7.639 1.00 95.81 92 GLY A C 1
ATOM 673 O O . GLY A 1 92 ? -13.162 -9.121 6.922 1.00 9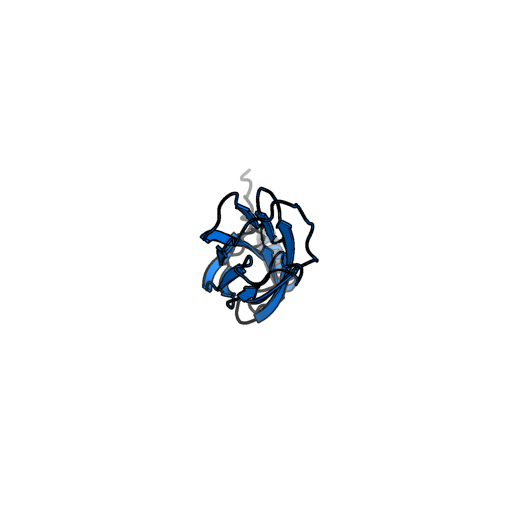5.81 92 GLY A O 1
ATOM 674 N N . VAL A 1 93 ? -12.234 -7.154 7.462 1.00 98.19 93 VAL A N 1
ATOM 675 C CA . VAL A 1 93 ? -12.851 -6.385 6.375 1.00 98.19 93 VAL A CA 1
ATOM 676 C C . VAL A 1 93 ? -11.832 -6.165 5.270 1.00 98.19 93 VAL A C 1
ATOM 678 O O . VAL A 1 93 ? -10.840 -5.469 5.475 1.00 98.19 93 VAL A O 1
ATOM 681 N N . THR A 1 94 ? -12.093 -6.727 4.094 1.00 98.56 94 THR A N 1
ATOM 682 C CA . THR A 1 94 ? -11.216 -6.615 2.922 1.00 98.56 94 THR A CA 1
ATOM 683 C C . THR A 1 94 ? -11.663 -5.492 1.994 1.00 98.56 94 THR A C 1
ATOM 685 O O . THR A 1 94 ? -12.853 -5.341 1.709 1.00 98.56 94 THR A O 1
ATOM 688 N N . LYS A 1 95 ? -10.701 -4.708 1.503 1.00 98.50 95 LYS A N 1
ATOM 689 C CA . LYS A 1 95 ? -10.892 -3.727 0.433 1.00 98.50 95 LYS A CA 1
ATOM 690 C C . LYS A 1 95 ? -9.728 -3.763 -0.542 1.00 98.50 95 LYS A C 1
ATOM 692 O O . LYS A 1 95 ? -8.580 -3.840 -0.117 1.00 98.50 95 LYS A O 1
ATOM 697 N N . THR A 1 96 ? -10.030 -3.604 -1.823 1.00 98.44 96 THR A N 1
ATOM 698 C CA . THR A 1 96 ? -9.015 -3.376 -2.850 1.00 98.44 96 THR A CA 1
ATOM 699 C C . THR A 1 96 ? -8.519 -1.934 -2.770 1.00 98.44 96 THR A C 1
ATOM 701 O O . THR A 1 96 ? -9.310 -0.989 -2.831 1.00 98.44 96 THR A O 1
ATOM 704 N N . ILE A 1 97 ? -7.209 -1.766 -2.619 1.00 98.06 97 ILE A N 1
ATOM 705 C CA . ILE A 1 97 ? -6.515 -0.481 -2.612 1.00 98.06 97 ILE A CA 1
ATOM 706 C C . ILE A 1 97 ? -5.840 -0.312 -3.965 1.00 98.06 97 ILE A C 1
ATOM 708 O O . ILE A 1 97 ? -5.041 -1.159 -4.350 1.00 98.06 97 ILE A O 1
ATOM 712 N N . THR A 1 98 ? -6.132 0.781 -4.669 1.00 97.69 98 THR A N 1
ATOM 713 C CA . THR A 1 98 ? -5.521 1.091 -5.968 1.00 97.69 98 THR A CA 1
ATOM 714 C C . THR A 1 98 ? -4.676 2.349 -5.858 1.00 97.69 98 THR A C 1
ATOM 716 O O . THR A 1 98 ? -5.208 3.441 -5.658 1.00 97.69 98 THR A O 1
ATOM 719 N N . HIS A 1 99 ? -3.366 2.208 -6.026 1.00 96.88 99 HIS A N 1
ATOM 720 C CA . HIS A 1 99 ? -2.444 3.334 -6.106 1.00 96.88 99 HIS A CA 1
ATOM 721 C C . HIS A 1 99 ? -2.210 3.726 -7.555 1.00 96.88 99 HIS A C 1
ATOM 723 O O . HIS A 1 99 ? -2.037 2.868 -8.421 1.00 96.88 99 HIS A O 1
ATOM 729 N N . GLN A 1 100 ? -2.124 5.030 -7.798 1.00 94.69 100 GLN A N 1
ATOM 730 C CA . GLN A 1 100 ? -1.483 5.537 -9.003 1.00 94.69 100 GLN A CA 1
ATOM 731 C C . GLN A 1 100 ? 0.032 5.417 -8.847 1.00 94.69 100 GLN A C 1
ATOM 733 O O . GLN A 1 100 ? 0.578 5.705 -7.778 1.00 94.69 100 GLN A O 1
ATOM 738 N N . VAL A 1 101 ? 0.693 4.993 -9.918 1.00 92.12 101 VAL A N 1
ATOM 739 C CA . VAL A 1 101 ? 2.143 4.857 -9.982 1.00 92.12 101 VAL A CA 1
ATOM 740 C C . VAL A 1 101 ? 2.649 5.751 -11.102 1.00 92.12 101 VAL A C 1
ATOM 742 O O . VAL A 1 101 ? 2.298 5.573 -12.271 1.00 92.12 101 VAL A O 1
ATOM 745 N N . ASN A 1 102 ? 3.473 6.722 -10.728 1.00 88.62 102 ASN A N 1
ATOM 746 C CA . ASN A 1 102 ? 4.173 7.571 -11.675 1.00 88.62 102 ASN A CA 1
ATOM 747 C C . ASN A 1 102 ? 5.535 6.947 -11.935 1.00 88.62 102 ASN A C 1
ATOM 749 O O . ASN A 1 102 ? 6.293 6.712 -10.999 1.00 88.62 102 ASN A O 1
ATOM 753 N N . VAL A 1 103 ? 5.843 6.707 -13.201 1.00 84.81 103 VAL A N 1
ATOM 754 C CA . VAL A 1 103 ? 7.153 6.222 -13.625 1.00 84.81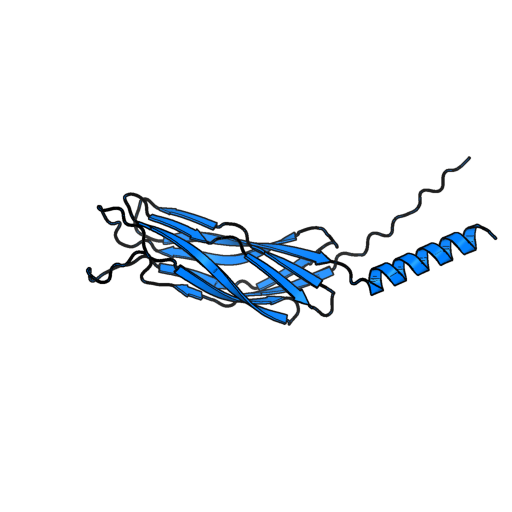 103 VAL A CA 1
ATOM 755 C C . VAL A 1 103 ? 7.743 7.262 -14.557 1.00 84.81 103 VAL A C 1
ATOM 757 O O . VAL A 1 103 ? 7.040 7.824 -15.398 1.00 84.81 103 VAL A O 1
ATOM 760 N N . LYS A 1 104 ? 9.029 7.534 -14.407 1.00 81.75 104 LYS A N 1
ATOM 761 C CA . LYS A 1 104 ? 9.797 8.371 -15.316 1.00 81.75 104 LYS A CA 1
ATOM 762 C C . LYS A 1 104 ? 11.085 7.631 -15.621 1.00 81.75 104 LYS A C 1
ATOM 764 O O . LYS A 1 104 ? 11.906 7.457 -14.729 1.00 81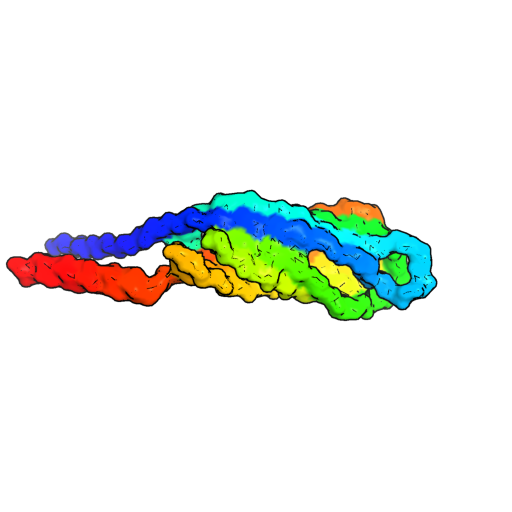.75 104 LYS A O 1
ATOM 769 N N . ILE A 1 105 ? 11.234 7.239 -16.879 1.00 75.69 105 ILE A N 1
ATOM 770 C CA . ILE A 1 105 ? 12.430 6.554 -17.360 1.00 75.69 105 ILE A CA 1
ATOM 771 C C . ILE A 1 105 ? 13.387 7.590 -17.931 1.00 75.69 105 ILE A C 1
ATOM 773 O O . ILE A 1 105 ? 12.958 8.498 -18.655 1.00 75.69 105 ILE A O 1
ATOM 777 N N . GLY A 1 106 ? 14.674 7.468 -17.628 1.00 75.69 106 GLY A N 1
ATOM 778 C CA . GLY A 1 106 ? 15.707 8.354 -18.152 1.00 75.69 106 GLY A CA 1
ATOM 779 C C . GLY A 1 106 ? 17.115 7.928 -17.755 1.00 75.69 106 GLY A C 1
ATOM 780 O O . GLY A 1 106 ? 17.432 6.749 -17.693 1.00 75.69 106 GLY A O 1
ATOM 781 N N . LEU A 1 107 ? 17.988 8.908 -17.484 1.00 72.31 107 LEU A N 1
ATOM 782 C CA . LEU A 1 107 ? 19.309 8.626 -16.899 1.00 72.31 107 LEU A CA 1
ATOM 783 C C . LEU A 1 107 ? 19.193 8.006 -15.500 1.00 72.31 107 LEU A C 1
ATOM 785 O O . LEU A 1 107 ? 20.069 7.252 -15.083 1.00 72.31 107 LEU A O 1
ATOM 789 N N . THR A 1 108 ? 18.116 8.352 -14.799 1.00 79.31 108 THR A N 1
ATOM 790 C CA . THR A 1 108 ? 17.646 7.676 -13.598 1.00 79.31 108 THR A CA 1
ATOM 791 C C . THR A 1 108 ? 16.201 7.271 -13.818 1.00 79.31 108 THR A C 1
ATOM 793 O O . THR A 1 108 ? 15.425 8.051 -14.385 1.00 79.31 108 THR A O 1
ATOM 796 N N . ASP A 1 109 ? 15.863 6.085 -13.335 1.00 82.19 109 ASP A N 1
ATOM 797 C CA . ASP A 1 109 ? 14.510 5.569 -13.356 1.00 82.19 109 ASP A CA 1
ATOM 798 C C . ASP A 1 109 ? 13.869 5.871 -12.002 1.00 82.19 109 ASP A C 1
ATOM 800 O O . ASP A 1 109 ? 14.303 5.433 -10.926 1.00 82.19 109 ASP A O 1
ATOM 804 N N . ASP A 1 110 ? 12.864 6.739 -12.073 1.00 87.75 110 ASP A N 1
ATOM 805 C CA . ASP A 1 110 ? 12.146 7.255 -10.925 1.00 87.75 110 ASP A CA 1
ATOM 806 C C . ASP A 1 110 ? 10.757 6.609 -10.900 1.00 87.75 110 ASP A C 1
ATOM 808 O O . ASP A 1 110 ? 9.988 6.733 -11.856 1.00 87.75 110 ASP A O 1
ATOM 812 N N . LEU A 1 111 ? 10.410 5.968 -9.784 1.00 91.31 111 LEU A N 1
ATOM 813 C CA . LEU A 1 111 ? 9.078 5.410 -9.553 1.00 91.31 111 LEU A CA 1
ATOM 814 C C . LEU A 1 111 ? 8.481 6.002 -8.284 1.00 91.31 111 LEU A C 1
ATOM 816 O O . LEU A 1 111 ? 9.101 5.939 -7.226 1.00 91.31 111 LEU A O 1
ATOM 820 N N . ASP A 1 112 ? 7.266 6.535 -8.372 1.00 93.56 112 ASP A N 1
ATOM 821 C CA . ASP A 1 112 ? 6.507 7.059 -7.239 1.00 93.56 112 ASP A CA 1
ATOM 822 C C . ASP A 1 112 ? 5.161 6.341 -7.109 1.00 93.56 112 ASP A C 1
ATOM 824 O O . ASP A 1 112 ? 4.313 6.426 -7.997 1.00 93.56 112 ASP A O 1
ATOM 828 N N . ILE A 1 113 ? 4.940 5.675 -5.975 1.00 95.69 113 ILE A N 1
ATOM 829 C CA . ILE A 1 113 ? 3.639 5.122 -5.579 1.00 95.69 113 ILE A CA 1
ATOM 830 C C . ILE A 1 113 ? 2.915 6.189 -4.763 1.00 95.69 113 ILE A C 1
ATOM 832 O O . ILE A 1 113 ? 3.343 6.527 -3.654 1.00 95.69 113 ILE A O 1
ATOM 836 N N . LEU A 1 114 ? 1.828 6.737 -5.306 1.00 95.75 114 LEU A N 1
ATOM 837 C CA . LEU A 1 114 ? 1.138 7.860 -4.680 1.00 95.75 114 LEU A CA 1
ATOM 838 C C . LEU A 1 114 ? 0.332 7.430 -3.438 1.00 95.75 114 LEU A C 1
ATOM 840 O O . LEU A 1 114 ? -0.206 6.318 -3.406 1.00 95.75 114 LEU A O 1
ATOM 844 N N . PRO A 1 115 ? 0.212 8.306 -2.422 1.00 96.94 115 PRO A N 1
ATOM 845 C CA . PRO A 1 115 ? -0.622 8.066 -1.249 1.00 96.94 115 PRO A CA 1
ATOM 846 C C . PRO A 1 115 ? -2.092 7.797 -1.591 1.00 96.94 115 PRO A C 1
ATOM 848 O O . PRO A 1 115 ? -2.673 8.466 -2.444 1.00 96.94 115 PRO A O 1
ATOM 851 N N . VAL A 1 116 ? -2.713 6.880 -0.853 1.00 97.25 116 VAL A N 1
ATOM 852 C CA . VAL A 1 116 ? -4.148 6.579 -0.901 1.00 97.25 116 VAL A CA 1
ATOM 853 C C . VAL A 1 116 ? -4.690 6.549 0.522 1.00 97.25 116 VAL A C 1
ATOM 855 O O . VAL A 1 116 ? -4.012 6.104 1.446 1.00 97.25 116 VAL A O 1
ATOM 858 N N . SER A 1 117 ? -5.930 7.005 0.697 1.00 97.62 117 SER A N 1
ATOM 859 C CA . SER A 1 117 ? -6.670 6.849 1.947 1.00 97.62 117 SER A CA 1
ATOM 860 C C . SER A 1 117 ? -7.916 6.000 1.723 1.00 97.62 117 SER A C 1
ATOM 862 O O . SER A 1 117 ? -8.586 6.112 0.696 1.00 97.62 117 SER A O 1
ATOM 864 N N . THR A 1 118 ? -8.218 5.103 2.656 1.00 97.19 118 THR A N 1
ATOM 865 C CA . THR A 1 118 ? -9.368 4.200 2.583 1.00 97.19 118 THR A CA 1
ATOM 866 C C . THR A 1 118 ? -9.947 3.956 3.968 1.00 97.19 118 THR A C 1
ATOM 868 O O . THR A 1 118 ? -9.230 3.754 4.943 1.00 97.19 118 THR A O 1
ATOM 871 N N . VAL A 1 119 ? -11.276 3.953 4.045 1.00 96.94 119 VAL A N 1
ATOM 872 C CA . VAL A 1 119 ? -12.026 3.768 5.292 1.00 96.94 119 VAL A CA 1
ATOM 873 C C . VAL A 1 119 ? -12.525 2.332 5.406 1.00 96.94 119 VAL A C 1
ATOM 875 O O . VAL A 1 119 ? -13.138 1.823 4.472 1.00 96.94 119 VAL A O 1
ATOM 878 N N . PHE A 1 120 ? -12.337 1.699 6.555 1.00 96.19 120 PHE A N 1
ATOM 879 C CA . PHE A 1 120 ? -12.816 0.364 6.901 1.00 96.19 120 PHE A CA 1
ATOM 880 C C . PHE A 1 120 ? -13.855 0.470 8.017 1.00 96.19 120 PHE A C 1
ATOM 882 O O . PHE A 1 120 ? -13.627 1.112 9.039 1.00 96.19 120 PHE A O 1
ATOM 889 N N . HIS A 1 121 ? -15.008 -0.166 7.819 1.00 93.81 121 HIS A N 1
ATOM 890 C CA . HIS A 1 121 ? -16.066 -0.244 8.824 1.00 93.81 121 HIS A CA 1
ATOM 891 C C . HIS A 1 121 ? -15.938 -1.589 9.527 1.00 93.81 121 HIS A C 1
ATOM 893 O O . HIS A 1 121 ? -16.391 -2.602 9.000 1.00 93.81 121 HIS A O 1
ATOM 899 N N . THR A 1 122 ? -15.260 -1.600 10.670 1.00 91.62 122 THR A N 1
ATOM 900 C CA . THR A 1 122 ? -14.900 -2.825 11.392 1.00 91.62 122 THR A CA 1
ATOM 901 C C . THR A 1 122 ? -15.786 -3.014 12.620 1.00 91.62 122 THR A C 1
ATOM 903 O O . THR A 1 122 ? -16.449 -2.083 13.071 1.00 91.62 122 THR A O 1
ATOM 906 N N . SER A 1 123 ? -15.743 -4.199 13.232 1.00 87.50 123 SER A N 1
ATOM 907 C CA . SER A 1 123 ? -16.406 -4.452 14.522 1.00 87.50 123 SER A CA 1
ATOM 908 C C . SER A 1 123 ? -15.844 -3.611 15.678 1.00 87.50 123 SER A C 1
ATOM 910 O O . SER A 1 123 ? -16.480 -3.500 16.724 1.00 87.50 123 SER A O 1
ATOM 912 N N . LYS A 1 124 ? -14.657 -3.018 15.498 1.00 86.50 124 LYS A N 1
ATOM 913 C CA . LYS A 1 124 ? -13.971 -2.168 16.478 1.00 86.50 124 LYS A CA 1
ATOM 914 C C . LYS A 1 124 ? -14.142 -0.669 16.186 1.00 86.50 124 LYS A C 1
ATOM 916 O O . LYS A 1 124 ? -13.527 0.159 16.854 1.00 86.50 124 LYS A O 1
ATOM 921 N N . GLY A 1 125 ? -14.987 -0.325 15.211 1.00 87.81 125 GLY A N 1
ATOM 922 C CA . GLY A 1 125 ? -15.299 1.038 14.792 1.00 87.81 125 GLY A CA 1
ATOM 923 C C . GLY A 1 125 ? -14.783 1.375 13.394 1.00 87.81 125 GLY A C 1
ATOM 924 O O . GLY A 1 125 ? -14.423 0.498 12.599 1.00 87.81 125 GLY A O 1
ATOM 925 N N . ILE A 1 126 ? -14.760 2.674 13.090 1.00 92.12 126 ILE A N 1
ATOM 926 C CA . ILE A 1 126 ? -14.271 3.190 11.810 1.00 92.12 126 ILE A CA 1
ATOM 927 C C . ILE A 1 126 ? -12.748 3.271 11.872 1.00 92.12 126 ILE A C 1
ATOM 929 O O . ILE A 1 126 ? -12.194 3.956 12.732 1.00 92.12 126 ILE A O 1
ATOM 933 N N . VAL A 1 127 ? -12.078 2.593 10.944 1.00 95.25 127 VAL A N 1
ATOM 934 C CA . VAL A 1 127 ? -10.621 2.616 10.802 1.00 95.25 127 VAL A CA 1
ATOM 935 C C . VAL A 1 127 ? -10.266 3.304 9.494 1.00 95.25 127 VAL A C 1
ATOM 937 O O . VAL A 1 127 ? -10.752 2.918 8.435 1.00 95.25 127 VAL A O 1
ATOM 940 N N . VAL A 1 128 ? -9.414 4.316 9.550 1.00 96.62 128 VAL A N 1
ATOM 941 C CA . VAL A 1 128 ? -8.870 4.992 8.374 1.00 96.62 128 VAL A CA 1
ATOM 942 C C . VAL A 1 128 ? -7.459 4.473 8.147 1.00 96.62 128 VAL A C 1
ATOM 944 O O . VAL A 1 128 ? -6.611 4.574 9.030 1.00 96.62 128 VAL A O 1
ATOM 947 N N . TYR A 1 129 ? -7.217 3.914 6.966 1.00 97.94 129 TYR A N 1
ATOM 948 C CA . TYR A 1 129 ? -5.878 3.626 6.470 1.00 97.94 129 TYR A CA 1
ATOM 949 C C . TYR A 1 129 ? -5.437 4.752 5.543 1.00 97.94 129 TYR A C 1
ATOM 951 O O . TYR A 1 129 ? -6.180 5.119 4.634 1.00 97.94 129 TYR A O 1
ATOM 959 N N . THR A 1 130 ? -4.227 5.263 5.743 1.00 98.06 130 THR A N 1
ATOM 960 C CA . THR A 1 130 ? -3.589 6.223 4.836 1.00 98.06 130 THR A CA 1
ATOM 961 C C . THR A 1 130 ? -2.181 5.744 4.527 1.00 98.06 130 THR A C 1
ATOM 963 O O . THR A 1 130 ? -1.354 5.636 5.431 1.00 98.06 130 THR A O 1
ATOM 966 N N . SER A 1 131 ? -1.896 5.434 3.266 1.00 98.12 131 SER A N 1
ATOM 967 C CA . SER A 1 131 ? -0.557 5.038 2.836 1.00 98.12 131 SER A CA 1
ATOM 968 C C . SER A 1 131 ? 0.364 6.252 2.696 1.00 98.12 131 SER A C 1
ATOM 970 O O . SER A 1 131 ? -0.077 7.361 2.395 1.00 98.12 131 SER A O 1
ATOM 972 N N . ASN A 1 132 ? 1.665 6.032 2.840 1.00 97.81 132 ASN A N 1
ATOM 973 C CA . ASN A 1 132 ? 2.684 7.038 2.573 1.00 97.81 132 ASN A CA 1
ATOM 974 C C . ASN A 1 132 ? 3.092 7.030 1.093 1.00 97.81 132 ASN A C 1
ATOM 976 O O . ASN A 1 132 ? 2.889 6.045 0.382 1.00 97.81 132 ASN A O 1
ATOM 980 N N . LEU A 1 133 ? 3.702 8.130 0.645 1.00 96.94 133 LEU A N 1
ATOM 981 C CA . LEU A 1 133 ? 4.406 8.181 -0.635 1.00 96.94 133 LEU A CA 1
ATOM 982 C C . LEU A 1 133 ? 5.618 7.250 -0.561 1.00 96.94 133 LEU A C 1
ATOM 984 O O . LEU A 1 133 ? 6.393 7.316 0.397 1.00 96.94 133 LEU A O 1
ATOM 988 N N . VAL A 1 134 ? 5.817 6.440 -1.596 1.00 97.19 134 VAL A N 1
ATOM 989 C CA . VAL A 1 134 ? 7.057 5.683 -1.779 1.00 97.19 134 VAL A CA 1
ATOM 990 C C . VAL A 1 134 ? 7.702 6.106 -3.081 1.00 97.19 134 VAL A C 1
ATOM 992 O O . VAL A 1 134 ? 7.064 6.057 -4.124 1.00 97.19 134 VAL A O 1
ATOM 995 N N . SER A 1 135 ? 8.977 6.473 -3.005 1.00 95.06 135 SER A N 1
ATOM 996 C CA . SER A 1 135 ? 9.767 6.925 -4.147 1.00 95.06 135 SER A CA 1
ATOM 997 C C . SER A 1 135 ? 11.006 6.058 -4.316 1.00 95.06 135 SER A C 1
ATOM 999 O O . SER A 1 135 ? 11.828 5.998 -3.400 1.00 95.06 135 SER A O 1
ATOM 1001 N N . PHE A 1 136 ? 11.177 5.431 -5.472 1.00 93.19 136 PHE A N 1
ATOM 1002 C CA . PHE A 1 136 ? 12.432 4.834 -5.921 1.00 93.19 136 PHE A CA 1
ATOM 1003 C C . PHE A 1 136 ? 13.147 5.802 -6.851 1.00 93.19 136 PHE A C 1
ATOM 1005 O O . PHE A 1 136 ? 12.508 6.486 -7.648 1.00 93.19 136 PHE A O 1
ATOM 1012 N N . ARG A 1 137 ? 14.466 5.885 -6.710 1.00 91.06 137 ARG A N 1
ATOM 1013 C CA . ARG A 1 137 ? 15.347 6.681 -7.562 1.00 91.06 137 ARG A CA 1
ATOM 1014 C C . ARG A 1 137 ? 16.558 5.806 -7.832 1.00 91.06 137 ARG A C 1
ATOM 1016 O O . ARG A 1 137 ? 17.357 5.606 -6.919 1.00 91.06 137 ARG A O 1
ATOM 1023 N N . ALA A 1 138 ? 16.632 5.238 -9.024 1.00 85.56 138 ALA A N 1
ATOM 1024 C CA . ALA A 1 138 ? 17.664 4.281 -9.388 1.00 85.56 138 ALA A CA 1
ATOM 1025 C C . ALA A 1 138 ? 18.458 4.802 -10.583 1.00 85.56 138 ALA A C 1
ATOM 1027 O O . ALA A 1 138 ? 17.887 5.186 -11.597 1.00 85.56 138 ALA A O 1
ATOM 1028 N N . ALA A 1 139 ? 19.782 4.854 -10.451 1.00 81.56 139 ALA A N 1
ATOM 1029 C CA . ALA A 1 139 ? 20.680 5.215 -11.552 1.00 81.56 139 ALA A CA 1
ATOM 1030 C C . ALA A 1 139 ? 21.315 3.977 -12.203 1.00 81.56 139 ALA A C 1
ATOM 1032 O O . ALA A 1 139 ? 21.952 4.075 -13.249 1.00 81.56 139 ALA A O 1
ATOM 1033 N N . ASP A 1 140 ? 21.156 2.823 -11.565 1.00 83.75 140 ASP A N 1
ATOM 1034 C CA . ASP A 1 140 ? 21.766 1.550 -11.885 1.00 83.75 140 ASP A CA 1
ATOM 1035 C C . ASP A 1 140 ? 20.715 0.439 -11.960 1.00 83.75 140 ASP A C 1
ATOM 1037 O O . ASP A 1 140 ? 19.713 0.438 -11.240 1.00 83.75 140 ASP A O 1
ATOM 1041 N N . SER A 1 141 ? 20.982 -0.521 -12.844 1.00 85.50 141 SER A N 1
ATOM 1042 C CA . SER A 1 141 ? 20.163 -1.716 -13.026 1.00 85.50 141 SER A CA 1
ATOM 1043 C C . SER A 1 141 ? 20.223 -2.628 -11.802 1.00 85.50 141 SER A C 1
ATOM 1045 O O . SER A 1 141 ? 21.288 -2.781 -11.194 1.00 85.50 141 SER A O 1
ATOM 1047 N N . GLY A 1 142 ? 19.131 -3.336 -11.535 1.00 88.81 142 GLY A N 1
ATOM 1048 C CA . GLY A 1 142 ? 19.025 -4.329 -10.474 1.00 88.81 142 GLY A CA 1
ATOM 1049 C C . GLY A 1 142 ? 17.971 -3.977 -9.433 1.00 88.81 142 GLY A C 1
ATOM 1050 O O . GLY A 1 142 ? 17.104 -3.133 -9.642 1.00 88.81 142 GLY A O 1
ATOM 1051 N N . GLN A 1 143 ? 18.042 -4.662 -8.293 1.00 93.94 143 GLN A N 1
ATOM 1052 C CA . GLN A 1 143 ? 16.973 -4.655 -7.302 1.00 93.94 143 GLN A CA 1
ATOM 1053 C C . GLN A 1 143 ? 17.163 -3.580 -6.236 1.00 93.94 143 GLN A C 1
ATOM 1055 O O . GLN A 1 143 ? 18.139 -3.579 -5.484 1.00 93.94 143 GLN A O 1
ATOM 1060 N N . HIS A 1 144 ? 16.150 -2.730 -6.111 1.00 94.62 144 HIS A N 1
ATOM 1061 C CA . HIS A 1 144 ? 16.049 -1.683 -5.105 1.00 94.62 144 HIS A CA 1
ATOM 1062 C C . HIS A 1 144 ? 14.923 -2.010 -4.129 1.00 94.62 144 HIS A C 1
ATOM 1064 O O . HIS A 1 144 ? 13.811 -2.345 -4.534 1.00 94.62 144 HIS A O 1
ATOM 1070 N N . TYR A 1 145 ? 15.192 -1.883 -2.831 1.00 96.88 145 TYR A N 1
ATOM 1071 C CA . TYR A 1 145 ? 14.290 -2.350 -1.775 1.00 96.88 145 TYR A CA 1
ATOM 1072 C C . TYR A 1 145 ? 13.711 -1.186 -0.972 1.00 96.88 145 TYR A C 1
ATOM 1074 O O . TYR A 1 145 ? 14.451 -0.312 -0.514 1.00 96.88 145 TYR A O 1
ATOM 1082 N N . LYS A 1 146 ? 12.391 -1.187 -0.764 1.00 97.94 146 LYS A N 1
ATOM 1083 C CA . LYS A 1 146 ? 11.676 -0.255 0.131 1.00 97.94 146 LYS A CA 1
ATOM 1084 C C . LYS A 1 146 ? 10.494 -0.950 0.802 1.00 97.94 146 LYS A C 1
ATOM 1086 O O . LYS A 1 146 ? 10.266 -2.131 0.595 1.00 97.94 146 LYS A O 1
ATOM 1091 N N . GLN A 1 147 ? 9.730 -0.209 1.599 1.00 97.88 147 GLN A N 1
ATOM 1092 C CA . GLN A 1 147 ? 8.476 -0.685 2.176 1.00 97.88 147 GLN A CA 1
ATOM 1093 C C . GLN A 1 147 ? 7.328 0.252 1.819 1.00 97.88 147 GLN A C 1
ATOM 1095 O O . GLN A 1 147 ? 7.473 1.476 1.896 1.00 97.88 147 GLN A O 1
ATOM 1100 N N . LEU A 1 148 ? 6.167 -0.324 1.497 1.00 98.00 148 LEU A N 1
ATOM 1101 C CA . LEU A 1 148 ? 4.917 0.425 1.447 1.00 98.00 148 LEU A CA 1
ATOM 1102 C C . LEU A 1 148 ? 4.375 0.555 2.865 1.00 98.00 148 LEU A C 1
ATOM 1104 O O . LEU A 1 148 ? 3.774 -0.372 3.418 1.00 98.00 148 LEU A O 1
ATOM 1108 N N . THR A 1 149 ? 4.605 1.719 3.458 1.00 98.00 149 THR A N 1
ATOM 1109 C CA . THR A 1 149 ? 4.128 2.045 4.802 1.00 98.00 149 THR A CA 1
ATOM 1110 C C . THR A 1 149 ? 2.855 2.874 4.743 1.00 98.00 149 THR A C 1
ATOM 1112 O O . THR A 1 149 ? 2.552 3.522 3.743 1.00 98.00 149 THR A O 1
ATOM 1115 N N . GLY A 1 150 ? 2.101 2.858 5.829 1.00 97.38 150 GLY A N 1
ATOM 1116 C CA . GLY A 1 150 ? 0.944 3.712 6.026 1.00 97.38 150 GLY A CA 1
ATOM 1117 C C . GLY A 1 150 ? 0.656 3.890 7.503 1.00 97.38 150 GLY A C 1
ATOM 1118 O O . GLY A 1 150 ? 1.479 3.551 8.354 1.00 97.38 150 GLY A O 1
ATOM 1119 N N . GLN A 1 151 ? -0.512 4.428 7.807 1.00 97.88 151 GLN A N 1
ATOM 1120 C CA . GLN A 1 151 ? -0.978 4.651 9.164 1.00 97.88 151 GLN A CA 1
ATOM 1121 C C . GLN A 1 151 ? -2.417 4.175 9.299 1.00 97.88 151 GLN A C 1
ATOM 1123 O O . GLN A 1 151 ? -3.213 4.331 8.373 1.00 97.88 151 GLN A O 1
ATOM 1128 N N . LEU A 1 152 ? -2.729 3.604 10.458 1.00 97.12 152 LEU A N 1
ATOM 1129 C CA . LEU A 1 152 ? -4.085 3.292 10.884 1.00 97.12 152 LEU A CA 1
ATOM 1130 C C . LEU A 1 152 ? -4.518 4.276 11.957 1.00 97.12 152 LEU A C 1
ATOM 1132 O O . LEU A 1 152 ? -3.811 4.477 12.942 1.00 97.12 152 LEU A O 1
ATOM 1136 N N . GLU A 1 153 ? -5.699 4.846 11.786 1.00 94.56 153 GLU A N 1
ATOM 1137 C CA . GLU A 1 153 ? -6.353 5.678 12.785 1.00 94.56 153 GLU A CA 1
ATOM 1138 C C . GLU A 1 153 ? -7.751 5.129 13.058 1.00 94.56 153 GLU A C 1
ATOM 1140 O O . GLU A 1 153 ? -8.516 4.862 12.133 1.00 94.56 153 GLU A O 1
ATOM 1145 N N . THR A 1 154 ? -8.101 4.952 14.329 1.00 91.88 154 THR A N 1
ATOM 1146 C CA . THR A 1 154 ? -9.446 4.526 14.732 1.00 91.88 154 THR A CA 1
ATOM 1147 C C . THR A 1 154 ? -10.247 5.716 15.232 1.00 91.88 154 THR A C 1
ATOM 1149 O O . THR A 1 154 ? -9.825 6.397 16.173 1.00 91.88 154 THR A O 1
ATOM 1152 N N . VAL A 1 155 ? -11.437 5.914 14.674 1.00 82.88 155 VAL A N 1
ATOM 1153 C CA . VAL A 1 155 ? -12.408 6.897 15.154 1.00 82.88 155 VAL A CA 1
ATOM 1154 C C . VAL A 1 155 ? -13.468 6.165 15.986 1.00 82.88 155 VAL A C 1
ATOM 1156 O O . VAL A 1 155 ? -14.071 5.208 15.488 1.00 82.88 155 VAL A O 1
ATOM 1159 N N . PRO A 1 156 ? -13.719 6.579 17.246 1.00 68.69 156 PRO A N 1
ATOM 1160 C CA . PRO A 1 156 ? -14.799 6.005 18.038 1.00 68.69 156 PRO A CA 1
ATOM 1161 C C . PRO A 1 156 ? -16.137 6.201 17.324 1.00 68.69 156 PRO A C 1
ATOM 1163 O O . PRO A 1 156 ? -16.427 7.291 16.830 1.00 68.69 156 PRO A O 1
ATOM 1166 N N . GLU A 1 157 ? -16.989 5.178 17.313 1.00 64.06 157 GLU A N 1
ATOM 1167 C CA . GLU A 1 157 ? -18.353 5.352 16.815 1.00 64.06 157 GLU A CA 1
ATOM 1168 C C . GLU A 1 157 ? -19.117 6.398 17.644 1.00 64.06 157 GLU A C 1
ATOM 1170 O O . GLU A 1 157 ? -18.911 6.551 18.853 1.00 64.06 157 GLU A O 1
ATOM 1175 N N . ALA A 1 158 ? -20.057 7.103 17.006 1.00 59.47 158 ALA A N 1
ATOM 1176 C CA . ALA A 1 158 ? -20.866 8.130 17.664 1.00 59.47 158 ALA A CA 1
ATOM 1177 C C . ALA A 1 158 ? -21.641 7.589 18.883 1.00 59.47 158 ALA A C 1
ATOM 1179 O O . ALA A 1 158 ? -21.823 8.307 19.867 1.00 59.47 158 ALA A O 1
ATOM 1180 N N . ALA A 1 159 ? -22.047 6.314 18.862 1.00 53.94 159 ALA A N 1
ATOM 1181 C CA . ALA A 1 159 ? -22.689 5.651 19.999 1.00 53.94 159 ALA A CA 1
ATOM 1182 C C . ALA A 1 159 ? -21.743 5.515 21.208 1.00 53.94 159 ALA A C 1
ATOM 1184 O O . ALA A 1 159 ? -22.159 5.708 22.352 1.00 53.94 159 ALA A O 1
ATOM 1185 N N . THR A 1 160 ? -20.456 5.266 20.959 1.00 56.00 160 THR A N 1
ATOM 1186 C CA . THR A 1 160 ? -19.407 5.193 21.984 1.00 56.00 160 THR A CA 1
ATOM 1187 C C . THR A 1 160 ? -19.155 6.566 22.610 1.00 56.00 160 THR A C 1
ATOM 1189 O O . THR A 1 160 ? -19.034 6.675 23.832 1.00 56.00 160 THR A O 1
ATOM 1192 N N . LEU A 1 161 ? -19.178 7.636 21.805 1.00 58.81 161 LEU A N 1
ATOM 1193 C CA . LEU A 1 161 ? -19.123 9.018 22.301 1.00 58.81 161 LEU A CA 1
ATOM 1194 C C . LEU A 1 161 ? -20.364 9.382 23.129 1.00 58.81 161 LEU A C 1
ATOM 1196 O O . LEU A 1 161 ? -20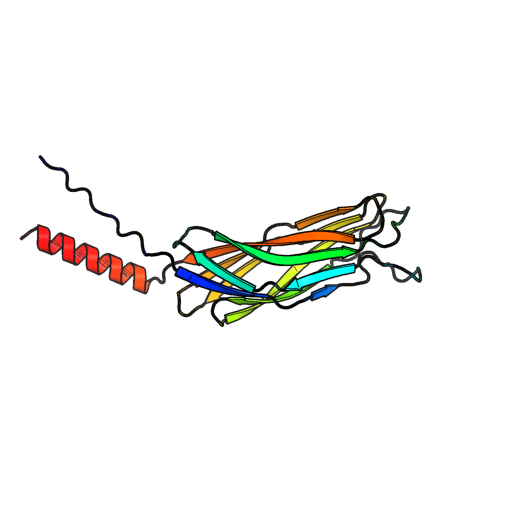.245 10.008 24.183 1.00 58.81 161 LEU A O 1
ATOM 1200 N N . ALA A 1 162 ? -21.552 8.960 22.690 1.00 56.09 162 ALA A N 1
ATOM 1201 C CA . ALA A 1 162 ? -22.802 9.211 23.402 1.00 56.09 162 ALA A CA 1
ATOM 1202 C C . ALA A 1 162 ? -22.841 8.505 24.767 1.00 56.09 162 ALA A C 1
ATOM 1204 O O . ALA A 1 162 ? -23.228 9.116 25.764 1.00 56.09 162 ALA A O 1
ATOM 1205 N N . LEU A 1 163 ? -22.390 7.249 24.846 1.00 56.34 163 LEU A N 1
ATOM 1206 C CA . LEU A 1 163 ? -22.327 6.498 26.102 1.00 56.34 163 LEU A CA 1
ATOM 1207 C C . LEU A 1 163 ? -21.287 7.083 27.070 1.00 56.34 163 LEU A C 1
ATOM 1209 O O . LEU A 1 163 ? -21.571 7.227 28.261 1.00 56.34 163 LEU A O 1
ATOM 1213 N N . ALA A 1 164 ? -20.119 7.496 26.565 1.00 59.03 164 ALA A N 1
ATOM 1214 C CA . ALA A 1 164 ? -19.126 8.219 27.358 1.00 59.03 164 ALA A CA 1
ATOM 1215 C C . ALA A 1 164 ? -19.687 9.554 27.891 1.00 59.03 164 ALA A C 1
ATOM 1217 O O . ALA A 1 164 ? -19.535 9.868 29.075 1.00 59.03 164 ALA A O 1
ATOM 1218 N N . GLY A 1 165 ? -20.410 10.303 27.050 1.00 59.16 165 GLY A N 1
ATOM 1219 C CA . GLY A 1 165 ? -21.087 11.544 27.430 1.00 59.16 165 GLY A CA 1
ATOM 1220 C C . GLY A 1 165 ? -22.168 11.341 28.497 1.00 59.16 165 GLY A C 1
ATOM 1221 O O . GLY A 1 165 ? -22.232 12.095 29.470 1.00 59.16 165 GLY A O 1
ATOM 1222 N N . LEU A 1 166 ? -22.977 10.284 28.376 1.00 61.25 166 LEU A N 1
ATOM 1223 C CA . LEU A 1 166 ? -23.988 9.913 29.373 1.00 61.25 166 LEU A CA 1
ATOM 1224 C C . LEU A 1 166 ? -23.352 9.480 30.702 1.00 61.25 166 LEU A C 1
ATOM 1226 O O . LEU A 1 166 ? -23.827 9.880 31.769 1.00 61.25 166 LEU A O 1
ATOM 1230 N N . GLY A 1 167 ? -22.252 8.726 30.664 1.00 58.72 167 GLY A N 1
ATOM 1231 C CA . GLY A 1 167 ? -21.482 8.354 31.855 1.00 58.72 167 GLY A CA 1
ATOM 1232 C C . GLY A 1 167 ? -20.945 9.574 32.613 1.00 58.72 167 GLY A C 1
ATOM 1233 O O . GLY A 1 167 ? -21.124 9.680 33.829 1.00 58.72 167 GLY A O 1
ATOM 1234 N N . LEU A 1 168 ? -20.384 10.549 31.889 1.00 58.69 168 LEU A N 1
ATOM 1235 C CA . LEU A 1 168 ? -19.919 11.833 32.429 1.00 58.69 168 LEU A CA 1
ATOM 1236 C C . LEU A 1 168 ? -21.059 12.666 33.028 1.00 58.69 168 LEU A C 1
ATOM 1238 O O . LEU A 1 168 ? -20.936 13.162 34.152 1.00 58.69 168 LEU A O 1
ATOM 1242 N N . ALA A 1 169 ? -22.190 12.778 32.329 1.00 58.47 169 ALA A N 1
ATOM 1243 C CA . ALA A 1 169 ? -23.363 13.493 32.828 1.00 58.47 169 ALA A CA 1
ATOM 1244 C C . ALA A 1 169 ? -23.903 12.870 34.128 1.00 58.47 169 ALA A C 1
ATOM 1246 O O . ALA A 1 169 ? -24.268 13.579 35.070 1.00 58.47 169 ALA A O 1
ATOM 1247 N N . THR A 1 170 ? -23.899 11.538 34.218 1.00 58.88 170 THR A N 1
ATOM 1248 C CA . THR A 1 170 ? -24.371 10.802 35.399 1.00 58.88 170 THR A CA 1
ATOM 1249 C C . THR A 1 170 ? -23.408 10.950 36.583 1.00 58.88 170 THR A C 1
ATOM 1251 O O . THR A 1 170 ? -23.848 11.180 37.714 1.00 58.88 170 THR A O 1
ATOM 1254 N N . ALA A 1 171 ? -22.095 10.901 36.334 1.00 56.81 171 ALA A N 1
ATOM 1255 C CA . ALA A 1 171 ? -21.062 11.123 37.348 1.00 56.81 171 ALA A CA 1
ATOM 1256 C C . ALA A 1 171 ? -21.092 12.559 37.907 1.00 56.81 171 ALA A C 1
ATOM 1258 O O . ALA A 1 171 ? -21.039 12.757 39.123 1.00 56.81 171 ALA A O 1
ATOM 1259 N N . LEU A 1 172 ? -21.266 13.564 37.042 1.00 56.75 172 LEU A N 1
ATOM 1260 C CA . LEU A 1 172 ? -21.424 14.966 37.447 1.00 56.75 172 LEU A CA 1
ATOM 1261 C C . LEU A 1 172 ? -22.705 15.194 38.260 1.00 56.75 172 LEU A C 1
ATOM 1263 O O . LEU A 1 172 ? -22.694 15.958 39.227 1.00 56.75 172 LEU A O 1
ATOM 1267 N N . ARG A 1 173 ? -23.803 14.506 37.917 1.00 56.06 173 ARG A N 1
ATOM 1268 C CA . ARG A 1 173 ? -25.074 14.597 38.652 1.00 56.06 173 ARG A CA 1
ATOM 1269 C C . ARG A 1 173 ? -24.995 13.974 40.048 1.00 56.06 173 ARG A C 1
ATOM 1271 O O . ARG A 1 173 ? -25.594 14.518 40.971 1.00 56.06 173 ARG A O 1
ATOM 1278 N N . ARG A 1 174 ? -24.238 12.884 40.226 1.00 54.38 174 ARG A N 1
ATOM 1279 C CA . ARG A 1 174 ? -23.980 12.280 41.550 1.00 54.38 174 ARG A CA 1
ATOM 1280 C C . ARG A 1 174 ? -23.123 13.156 42.458 1.00 54.38 174 ARG A C 1
ATOM 1282 O O . ARG A 1 174 ? -23.289 13.085 43.662 1.00 54.38 174 ARG A O 1
ATOM 1289 N N . ARG A 1 175 ? -22.243 13.990 41.899 1.00 49.06 175 ARG A N 1
ATOM 1290 C CA . ARG A 1 175 ? -21.356 14.873 42.675 1.00 49.06 175 ARG A CA 1
ATOM 1291 C C . ARG A 1 175 ? -22.025 16.165 43.167 1.00 49.06 175 ARG A C 1
ATOM 1293 O O . ARG A 1 175 ? -21.418 16.904 43.933 1.00 49.06 175 ARG A O 1
ATOM 1300 N N . ARG A 1 176 ? -23.236 16.470 42.684 1.00 53.41 176 ARG A N 1
ATOM 1301 C CA . ARG A 1 176 ? -24.030 17.659 43.056 1.00 53.41 176 ARG A CA 1
ATOM 1302 C C . ARG A 1 176 ? -25.144 17.374 44.076 1.00 53.41 176 ARG A C 1
ATOM 1304 O O . ARG A 1 176 ? -25.875 18.301 44.410 1.00 53.41 176 ARG A O 1
ATOM 1311 N N . ARG A 1 177 ? -25.312 16.126 44.517 1.00 49.16 177 ARG A N 1
ATOM 1312 C CA . ARG A 1 177 ? -26.173 15.753 45.649 1.00 49.16 177 ARG A CA 1
ATOM 1313 C C . ARG A 1 177 ? -25.294 15.425 46.842 1.00 49.16 177 ARG A C 1
ATOM 1315 O O . ARG A 1 177 ? -25.751 15.714 47.962 1.00 49.16 177 ARG A O 1
#

Foldseek 3Di:
DDPDPDPPPQDFWDKKKKKKQKWKDWQQVPPPPDPDHAKMKIWHADIDIDTARAQHWDKDFGTKIKTFHIDFDQDKDFDDWDKIWIWMDMQNFIDIDIWIWGWIGHLKTKIKTDKDWDWDQHPQAIKIKIWDIDMDTGNDGGIDIDTTMIIIHGHDPPVRVVVSVVVVVVVVVVVVD

pLDDT: mean 82.91, std 17.29, range [39.03, 98.75]

Secondary structure (DSSP, 8-state):
---------PPPPEEEEEEE--EEEEEET--SS--S--EEEEEEEPEEEEEE-BT--EEEEEEEEEEEE----SS-B-PPPEEEEEEEEETTEEEEEEEEEEEEBSSSEEEEE---EEEEEETTEEEEEEEPPEEEEESSSEEEEEEEEEEEEEEPPHHHHHHHHHHHHHHHHHTT-

Sequence (177 aa):
MVAAMALVAVAPAVTLSFSATDFQIDKLGWDGTQPGNYDILTGTGLSGSVSVPYGVPTPIATHDLVFDVGINSQNAWTPSPYSVSYDLTIEGVTKTITHQVNVKIGLTDDLDILPVSTVFHTSKGIVVYTSNLVSFRAADSGQHYKQLTGQLETVPEAATLALAGLGLATALRRRRR